Protein AF-A0A9Q0WPY7-F1 (afdb_monomer)

Sequence (140 aa):
MMSGCNLFRGRWVFDASYPLYDSSSCPFIDDGFNCQKYGRRDNMYLKYSWQPDSCKIPRFNGA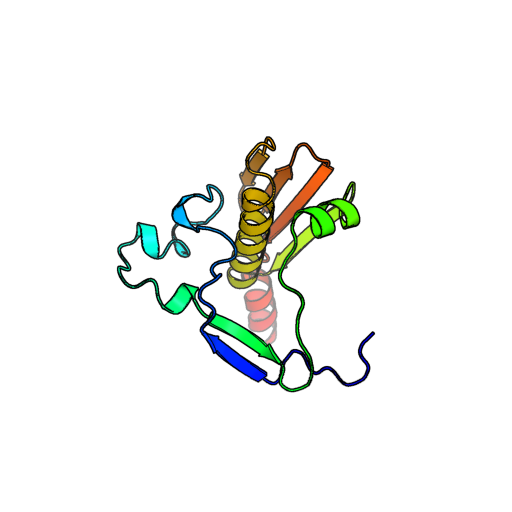DFLRRWRGKKIMFVGDSLSLNMWESLSCMIHAAVPGAKTTFYKRDSLSSLTFDIAVFVLFALKSYSYTLHSIMSRLF

Radius of gyratio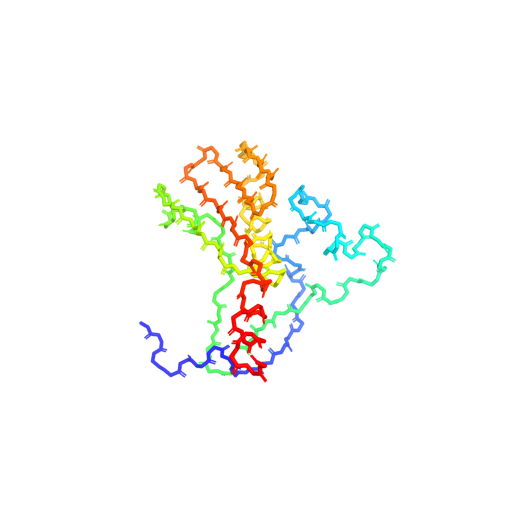n: 17.83 Å; Cα contacts (8 Å, |Δi|>4): 182; chains: 1; bounding box: 50×42×43 Å

Mean predicted aligned error: 7.22 Å

Structure (mmCIF, N/CA/C/O backbone):
data_AF-A0A9Q0WPY7-F1
#
_entry.id   AF-A0A9Q0WPY7-F1
#
loop_
_atom_site.group_PDB
_atom_site.id
_atom_site.type_symbol
_atom_site.label_atom_id
_atom_site.label_alt_id
_atom_site.label_comp_id
_atom_site.label_asym_id
_atom_site.label_entity_id
_atom_site.label_seq_id
_atom_site.pdbx_PDB_ins_code
_atom_site.Cartn_x
_atom_site.Cartn_y
_atom_site.Cartn_z
_atom_site.occupancy
_atom_site.B_iso_or_equiv
_atom_site.auth_seq_id
_atom_site.auth_comp_id
_atom_site.auth_asym_id
_atom_site.auth_atom_id
_atom_site.pdbx_PDB_model_num
ATOM 1 N N . MET A 1 1 ? 5.608 -24.880 -1.203 1.00 48.38 1 MET A N 1
ATOM 2 C CA . MET A 1 1 ? 6.483 -23.706 -1.429 1.00 48.38 1 MET A CA 1
ATOM 3 C C . MET A 1 1 ? 7.146 -23.886 -2.781 1.00 48.38 1 MET A C 1
ATOM 5 O O . MET A 1 1 ? 7.594 -24.992 -3.046 1.00 48.38 1 MET A O 1
ATOM 9 N N . MET A 1 2 ? 7.169 -22.864 -3.640 1.00 57.56 2 MET A N 1
ATOM 10 C CA . MET A 1 2 ? 7.946 -22.914 -4.887 1.00 57.56 2 MET A CA 1
ATOM 11 C C . MET A 1 2 ? 9.433 -22.860 -4.518 1.00 57.56 2 MET A C 1
ATOM 13 O O . MET A 1 2 ? 9.993 -21.779 -4.345 1.00 57.56 2 MET A O 1
ATOM 17 N N . SER A 1 3 ? 10.049 -24.024 -4.310 1.00 66.81 3 SER A N 1
ATOM 18 C CA . SER A 1 3 ? 11.497 -24.149 -4.137 1.00 66.81 3 SER A CA 1
ATOM 19 C C . SER A 1 3 ? 12.192 -23.490 -5.332 1.00 66.81 3 SER A C 1
ATOM 21 O O . SER A 1 3 ? 11.949 -23.888 -6.467 1.00 66.81 3 SER A O 1
ATOM 23 N N . GLY A 1 4 ? 13.005 -22.458 -5.084 1.00 82.94 4 GLY A N 1
ATOM 24 C CA . GLY A 1 4 ? 13.747 -21.731 -6.125 1.00 82.94 4 GLY A CA 1
ATOM 25 C C . GLY A 1 4 ? 13.157 -20.386 -6.575 1.00 82.94 4 GLY A C 1
ATOM 26 O O . GLY A 1 4 ? 13.764 -19.718 -7.405 1.00 82.94 4 GLY A O 1
ATOM 27 N N . CYS A 1 5 ? 12.022 -19.947 -6.023 1.00 90.44 5 CYS A N 1
ATOM 28 C CA . CYS A 1 5 ? 11.458 -18.621 -6.300 1.00 90.44 5 CYS A CA 1
ATOM 29 C C . CYS A 1 5 ? 12.133 -17.549 -5.425 1.00 90.44 5 CYS A C 1
ATOM 31 O O . CYS A 1 5 ? 11.809 -17.406 -4.244 1.00 90.44 5 CYS A O 1
ATOM 33 N N . ASN A 1 6 ? 13.075 -16.790 -5.990 1.00 92.31 6 ASN A N 1
ATOM 34 C CA . ASN A 1 6 ? 13.647 -15.623 -5.316 1.00 92.31 6 ASN A CA 1
ATOM 35 C C . ASN A 1 6 ? 12.760 -14.393 -5.558 1.00 92.31 6 ASN A C 1
ATOM 37 O O . ASN A 1 6 ? 12.835 -13.769 -6.613 1.00 92.31 6 ASN A O 1
ATOM 41 N N . LEU A 1 7 ? 11.950 -14.030 -4.560 1.00 93.44 7 LEU A N 1
ATOM 42 C CA . LEU A 1 7 ? 11.015 -12.900 -4.630 1.00 93.44 7 LEU A CA 1
ATOM 43 C C . LEU A 1 7 ? 11.695 -11.528 -4.715 1.00 93.44 7 LEU A C 1
ATOM 45 O O . LEU A 1 7 ? 11.050 -10.561 -5.109 1.00 93.44 7 LEU A O 1
ATOM 49 N N . PHE A 1 8 ? 12.976 -11.434 -4.362 1.00 94.50 8 PHE A N 1
ATOM 50 C CA . PHE A 1 8 ? 13.719 -10.174 -4.299 1.00 94.50 8 PHE A CA 1
ATOM 51 C C . PHE A 1 8 ? 14.520 -9.885 -5.575 1.00 94.50 8 PHE A C 1
ATOM 53 O O . PHE A 1 8 ? 15.096 -8.808 -5.700 1.00 94.50 8 PHE A O 1
ATOM 60 N N . ARG A 1 9 ? 14.555 -10.824 -6.533 1.00 96.00 9 ARG A N 1
ATOM 61 C CA . ARG A 1 9 ? 15.226 -10.657 -7.829 1.00 96.00 9 ARG A CA 1
ATOM 62 C C . ARG A 1 9 ? 14.210 -10.690 -8.964 1.00 96.00 9 ARG A C 1
ATOM 64 O O . ARG A 1 9 ? 13.500 -11.678 -9.145 1.00 96.00 9 ARG A O 1
ATOM 71 N N . GLY A 1 10 ? 14.161 -9.608 -9.725 1.00 96.25 10 GLY A N 1
ATOM 72 C CA . GLY A 1 10 ? 13.161 -9.406 -10.758 1.00 96.25 10 GLY A CA 1
ATOM 73 C C . GLY A 1 10 ? 13.231 -8.007 -11.340 1.00 96.25 10 GLY A C 1
ATOM 74 O O . GLY A 1 10 ? 14.262 -7.334 -11.272 1.00 96.25 10 GLY A O 1
ATOM 75 N N . ARG A 1 11 ? 12.106 -7.563 -11.892 1.00 97.50 11 ARG A N 1
ATOM 76 C CA . ARG A 1 11 ? 11.969 -6.248 -12.517 1.00 97.50 11 ARG A CA 1
ATOM 77 C C . ARG A 1 11 ? 10.575 -5.675 -12.310 1.00 97.50 11 ARG A C 1
ATOM 79 O O . ARG A 1 11 ? 9.600 -6.406 -12.142 1.00 97.50 11 ARG A O 1
ATOM 86 N N . TRP A 1 12 ? 10.487 -4.355 -12.382 1.00 97.25 12 TRP A N 1
ATOM 87 C CA . TRP A 1 12 ? 9.213 -3.660 -12.493 1.00 97.25 12 TRP A CA 1
ATOM 88 C C . TRP A 1 12 ? 8.680 -3.790 -13.917 1.00 97.25 12 TRP A C 1
ATOM 90 O O . TRP A 1 12 ? 9.399 -3.531 -14.882 1.00 97.25 12 TRP A O 1
ATOM 100 N N . VAL A 1 13 ? 7.421 -4.193 -14.048 1.00 96.81 13 VAL A N 1
ATOM 101 C CA . VAL A 1 13 ? 6.718 -4.307 -15.329 1.00 96.81 13 VAL A CA 1
ATOM 102 C C . VAL A 1 13 ? 5.462 -3.452 -15.306 1.00 96.81 13 VAL A C 1
ATOM 104 O O . VAL A 1 13 ? 4.816 -3.316 -14.266 1.00 96.81 13 VAL A O 1
ATOM 107 N N . PHE A 1 14 ? 5.122 -2.867 -16.452 1.00 97.50 14 PHE A N 1
ATOM 108 C CA . PHE A 1 14 ? 3.870 -2.138 -16.604 1.00 97.50 14 PHE A CA 1
ATOM 109 C C . PHE A 1 14 ? 2.685 -3.113 -16.585 1.00 97.50 14 PHE A C 1
ATOM 111 O O . PHE A 1 14 ? 2.682 -4.113 -17.303 1.00 97.50 14 PHE A O 1
ATOM 118 N N . ASP A 1 15 ? 1.674 -2.801 -15.784 1.00 96.25 15 ASP A N 1
ATOM 119 C CA . ASP A 1 15 ? 0.437 -3.555 -15.635 1.00 96.25 15 ASP A CA 1
ATOM 120 C C . ASP A 1 15 ? -0.753 -2.582 -15.622 1.00 96.25 15 ASP A C 1
ATOM 122 O O . ASP A 1 15 ? -0.983 -1.834 -14.668 1.00 96.25 15 ASP A O 1
ATOM 126 N N . ALA A 1 16 ? -1.546 -2.612 -16.695 1.00 96.00 16 ALA A N 1
ATOM 127 C CA . ALA A 1 16 ? -2.708 -1.741 -16.857 1.00 96.00 16 ALA A CA 1
ATOM 128 C C . ALA A 1 16 ? -3.789 -1.963 -15.782 1.00 96.00 16 ALA A C 1
ATOM 130 O O . ALA A 1 16 ? -4.575 -1.051 -15.514 1.00 96.00 16 ALA A O 1
ATOM 131 N N . SER A 1 17 ? -3.819 -3.146 -15.156 1.00 94.50 17 SER A N 1
ATOM 132 C CA . SER A 1 17 ? -4.793 -3.503 -14.120 1.00 94.50 17 SER A CA 1
ATOM 133 C C . SER A 1 17 ? -4.472 -2.917 -12.742 1.00 94.50 17 SER A C 1
ATOM 135 O O . SER A 1 17 ? -5.299 -3.006 -11.837 1.00 94.50 17 SER A O 1
ATOM 137 N N . TYR A 1 18 ? -3.276 -2.363 -12.532 1.00 95.25 18 TYR A N 1
ATOM 138 C CA . TYR A 1 18 ? -2.920 -1.651 -11.301 1.00 95.25 18 TYR A CA 1
ATOM 139 C C . TYR A 1 18 ? -3.516 -0.228 -11.277 1.00 95.25 18 TYR A C 1
ATOM 141 O O . TYR A 1 18 ? -3.849 0.309 -12.337 1.00 95.25 18 TYR A O 1
ATOM 149 N N . PRO A 1 19 ? -3.639 0.434 -10.110 1.00 95.62 19 PRO A N 1
ATOM 150 C CA . PRO A 1 19 ? -3.228 -0.016 -8.775 1.00 95.62 19 PRO A CA 1
ATOM 151 C C . PRO A 1 19 ? -4.181 -1.053 -8.155 1.00 95.62 19 PRO A C 1
ATOM 153 O O . PRO A 1 19 ? -5.263 -1.315 -8.671 1.00 95.62 19 PRO A O 1
ATOM 156 N N . LEU A 1 20 ? -3.768 -1.660 -7.036 1.00 95.31 20 LEU A N 1
ATOM 157 C CA . LEU A 1 20 ? -4.605 -2.599 -6.268 1.00 95.31 20 LEU A CA 1
ATOM 158 C C . LEU A 1 20 ? -5.733 -1.905 -5.488 1.00 95.31 20 LEU A C 1
ATOM 160 O O . LEU A 1 20 ? -6.706 -2.553 -5.117 1.00 95.31 20 LEU A O 1
ATOM 164 N N . TYR A 1 21 ? -5.589 -0.609 -5.234 1.00 94.75 21 TYR A N 1
ATOM 165 C CA . TYR A 1 21 ? -6.580 0.259 -4.613 1.00 94.75 21 TYR A CA 1
ATOM 166 C C . TYR A 1 21 ? -6.381 1.681 -5.135 1.00 94.75 21 TYR A C 1
ATOM 168 O O . TYR A 1 21 ? -5.270 2.056 -5.518 1.00 94.75 21 TYR A O 1
ATOM 176 N N . ASP A 1 22 ? -7.444 2.476 -5.131 1.00 92.50 22 ASP A N 1
ATOM 177 C CA . ASP A 1 22 ? -7.338 3.912 -5.358 1.00 92.50 22 ASP A CA 1
ATOM 178 C C . ASP A 1 22 ? -6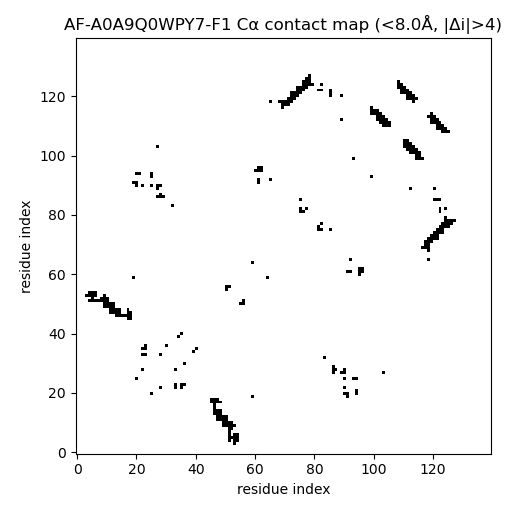.956 4.598 -4.038 1.00 92.50 22 ASP A C 1
ATOM 180 O O . ASP A 1 22 ? -7.653 4.482 -3.029 1.00 92.50 22 ASP A O 1
ATOM 184 N N . SER A 1 23 ? -5.814 5.290 -4.017 1.00 90.69 23 SER A N 1
ATOM 185 C CA . SER A 1 23 ? -5.355 6.006 -2.824 1.00 90.69 23 SER A CA 1
ATOM 186 C C . SER A 1 23 ? -6.287 7.156 -2.445 1.00 90.69 23 SER A C 1
ATOM 188 O O . SER A 1 23 ? -6.385 7.493 -1.270 1.00 90.69 23 SER A O 1
ATOM 190 N N . SER A 1 24 ? -6.984 7.754 -3.416 1.00 88.44 24 SER A N 1
ATOM 191 C CA . SER A 1 24 ? -7.893 8.876 -3.164 1.00 88.44 24 SER A CA 1
ATOM 192 C C . SER A 1 24 ? -9.169 8.457 -2.429 1.00 88.44 24 SER A C 1
ATOM 194 O O . SER A 1 24 ? -9.747 9.261 -1.703 1.00 88.44 24 SER A O 1
ATOM 196 N N . SER A 1 25 ? -9.576 7.190 -2.558 1.00 90.06 25 SER A N 1
ATOM 197 C CA . SER A 1 25 ? -10.758 6.642 -1.890 1.00 90.06 25 SER A CA 1
ATOM 198 C C . SER A 1 25 ? -10.454 6.005 -0.533 1.00 90.06 25 SER A C 1
ATOM 200 O O . SER A 1 25 ? -11.376 5.537 0.129 1.00 90.06 25 SER A O 1
ATOM 202 N N . CYS A 1 26 ? -9.185 5.921 -0.121 1.00 93.25 26 CYS A N 1
ATOM 203 C CA . CYS A 1 26 ? -8.816 5.299 1.146 1.00 93.25 26 CYS A CA 1
ATOM 204 C C . CYS A 1 26 ? -8.717 6.343 2.273 1.00 93.25 26 CYS A C 1
ATOM 206 O O . CYS A 1 26 ? -7.831 7.196 2.230 1.00 93.25 26 CYS A O 1
ATOM 208 N N . PRO A 1 27 ? -9.548 6.258 3.328 1.00 92.50 27 PRO A N 1
ATOM 209 C CA . PRO A 1 27 ? -9.591 7.275 4.381 1.00 92.50 27 PRO A CA 1
ATOM 210 C C . PRO A 1 27 ? -8.472 7.146 5.429 1.00 92.50 27 PRO A C 1
ATOM 212 O O . PRO A 1 27 ? -8.427 7.936 6.368 1.00 92.50 27 PRO A O 1
ATOM 215 N N . PHE A 1 28 ? -7.598 6.140 5.314 1.00 92.94 28 PHE A N 1
ATOM 216 C CA . PHE A 1 28 ? -6.582 5.818 6.327 1.00 92.94 28 PHE A CA 1
ATOM 217 C C . PHE A 1 28 ? -5.172 6.294 5.967 1.00 92.94 28 PHE A C 1
ATOM 219 O O . PHE A 1 28 ? -4.274 6.149 6.791 1.00 92.94 28 PHE A O 1
ATOM 226 N N . ILE A 1 29 ? -4.973 6.804 4.747 1.00 93.25 29 ILE A N 1
ATOM 227 C CA . ILE A 1 29 ? -3.657 7.240 4.269 1.00 93.25 29 ILE A CA 1
ATOM 228 C C . ILE A 1 29 ? -3.297 8.563 4.938 1.00 93.25 29 ILE A C 1
ATOM 230 O O . ILE A 1 29 ? -4.064 9.525 4.842 1.00 93.25 29 ILE A O 1
ATOM 234 N N . ASP A 1 30 ? -2.134 8.619 5.584 1.00 91.56 30 ASP A N 1
ATOM 235 C CA . ASP A 1 30 ? -1.612 9.861 6.143 1.00 91.56 30 ASP A CA 1
ATOM 236 C C . ASP A 1 30 ? -1.291 10.860 5.026 1.00 91.56 30 ASP A C 1
ATOM 238 O O . ASP A 1 30 ? -0.860 10.512 3.922 1.00 91.56 30 ASP A O 1
ATOM 242 N N . ASP A 1 31 ? -1.481 12.138 5.323 1.00 90.44 31 ASP A N 1
ATOM 243 C CA . ASP A 1 31 ? -1.253 13.219 4.378 1.00 90.44 31 ASP A CA 1
ATOM 244 C C . ASP A 1 31 ? 0.181 13.223 3.827 1.00 90.44 31 ASP A C 1
ATOM 246 O O . ASP A 1 31 ? 0.379 13.474 2.636 1.00 90.44 31 ASP A O 1
ATOM 250 N N . GLY A 1 32 ? 1.169 12.819 4.634 1.00 89.56 32 GLY A N 1
ATOM 251 C CA . GLY A 1 32 ? 2.557 12.667 4.187 1.00 89.56 32 GLY A CA 1
ATOM 252 C C . GLY A 1 32 ? 2.762 11.638 3.064 1.00 89.56 32 GLY A C 1
ATOM 253 O O . GLY A 1 32 ? 3.770 11.701 2.357 1.00 89.56 32 GLY A O 1
ATOM 254 N N . PHE A 1 33 ? 1.818 10.714 2.859 1.00 91.25 33 PHE A N 1
ATOM 255 C CA . PHE A 1 33 ? 1.885 9.664 1.837 1.00 91.25 33 PHE A CA 1
ATOM 256 C C . PHE A 1 33 ? 0.879 9.853 0.687 1.00 91.25 33 PHE A C 1
ATOM 258 O O . PHE A 1 33 ? 0.925 9.116 -0.303 1.00 91.25 33 PHE A O 1
ATOM 265 N N . ASN A 1 34 ? -0.008 10.852 0.751 1.00 91.25 34 ASN A N 1
ATOM 266 C CA . ASN A 1 34 ? -1.078 11.039 -0.233 1.00 91.25 34 ASN A CA 1
ATOM 267 C C . ASN A 1 34 ? -0.662 11.928 -1.422 1.00 91.25 34 ASN A C 1
ATOM 269 O O . ASN A 1 34 ? -1.099 13.070 -1.568 1.00 91.25 34 ASN A O 1
ATOM 273 N N . CYS A 1 35 ? 0.174 11.400 -2.320 1.00 92.38 35 CYS A N 1
ATOM 274 C CA . CYS A 1 35 ? 0.737 12.182 -3.430 1.00 92.38 35 CYS A CA 1
ATOM 275 C C . CYS A 1 35 ? -0.315 12.855 -4.333 1.00 92.38 35 CYS A C 1
ATOM 277 O O . CYS A 1 35 ? -0.099 13.976 -4.790 1.00 92.38 35 CYS A O 1
ATOM 279 N N . GLN A 1 36 ? -1.436 12.176 -4.607 1.00 90.44 36 GLN A N 1
ATOM 280 C CA . GLN A 1 36 ? -2.489 12.697 -5.489 1.00 90.44 36 GLN A CA 1
ATOM 281 C C . GLN A 1 36 ? -3.223 13.875 -4.835 1.00 90.44 36 GLN A C 1
ATOM 283 O O . GLN A 1 36 ? -3.406 14.910 -5.475 1.00 90.44 36 GLN A O 1
ATOM 288 N N . LYS A 1 37 ? -3.559 13.768 -3.539 1.00 88.69 37 LYS A N 1
ATOM 289 C CA . LYS A 1 37 ? -4.139 14.876 -2.758 1.00 88.69 37 LYS A CA 1
ATOM 290 C C . LYS A 1 37 ? -3.238 16.114 -2.775 1.00 88.69 37 LYS A C 1
ATOM 292 O O . LYS A 1 37 ? -3.741 17.229 -2.861 1.00 88.69 37 LYS A O 1
ATOM 297 N N . TYR A 1 38 ? -1.919 15.913 -2.753 1.00 91.00 38 TYR A N 1
ATOM 298 C CA . TYR A 1 38 ? -0.916 16.984 -2.761 1.00 91.00 38 TYR A CA 1
ATOM 299 C C . TYR A 1 38 ? -0.400 17.368 -4.157 1.00 91.00 38 TYR A C 1
ATOM 301 O O . TYR A 1 38 ? 0.677 17.944 -4.295 1.00 91.00 38 TYR A O 1
ATOM 309 N N . GLY A 1 39 ? -1.190 17.115 -5.205 1.00 90.69 39 GLY A N 1
ATOM 310 C CA . GLY A 1 39 ? -1.016 17.770 -6.504 1.00 90.69 39 GLY A CA 1
ATOM 311 C C . GLY A 1 39 ? -0.103 17.054 -7.496 1.00 90.69 39 GLY A C 1
ATOM 312 O O . GLY A 1 39 ? 0.166 17.606 -8.569 1.00 90.69 39 GLY A O 1
ATOM 313 N N . ARG A 1 40 ? 0.347 15.827 -7.204 1.00 94.56 40 ARG A N 1
ATOM 314 C CA . ARG A 1 40 ? 1.014 14.998 -8.214 1.00 94.56 40 ARG A CA 1
ATOM 315 C C . ARG A 1 40 ? 0.016 14.631 -9.314 1.00 94.56 40 ARG A C 1
ATOM 317 O O . ARG A 1 40 ? -0.973 13.964 -9.045 1.00 94.56 40 ARG A O 1
ATOM 324 N N . ARG A 1 41 ? 0.287 15.060 -10.550 1.00 93.31 41 ARG A N 1
ATOM 325 C CA . ARG A 1 41 ? -0.635 14.895 -11.692 1.00 93.31 41 ARG A CA 1
ATOM 326 C C . ARG A 1 41 ? -0.421 13.608 -12.482 1.00 93.31 41 ARG A C 1
ATOM 328 O O . ARG A 1 41 ? -1.359 13.103 -13.088 1.00 93.31 41 ARG A O 1
ATOM 335 N N . ASP A 1 42 ? 0.808 13.102 -12.531 1.00 94.88 42 ASP A N 1
ATOM 336 C CA . ASP A 1 42 ? 1.103 11.852 -13.223 1.00 94.88 42 ASP A CA 1
ATOM 337 C C . ASP A 1 42 ? 0.604 10.655 -12.403 1.00 94.88 42 ASP A C 1
ATOM 339 O O . ASP A 1 42 ? 0.702 10.645 -11.179 1.00 94.88 42 ASP A O 1
ATOM 343 N N . ASN A 1 43 ? 0.083 9.630 -13.078 1.00 93.94 43 ASN A N 1
ATOM 344 C CA . ASN A 1 43 ? -0.431 8.405 -12.451 1.00 93.94 43 ASN A CA 1
ATOM 345 C C . ASN A 1 43 ? 0.303 7.135 -12.918 1.00 93.94 43 ASN A C 1
ATOM 347 O O . ASN A 1 43 ? 0.032 6.044 -12.419 1.00 93.94 43 ASN A O 1
ATOM 351 N N . MET A 1 44 ? 1.255 7.260 -13.848 1.00 95.12 44 MET A N 1
ATOM 352 C CA . MET A 1 44 ? 1.952 6.115 -14.446 1.00 95.12 44 MET A CA 1
ATOM 353 C C . MET A 1 44 ? 2.774 5.327 -13.423 1.00 95.12 44 MET A C 1
ATOM 355 O O . MET A 1 44 ? 2.929 4.118 -13.568 1.00 95.12 44 MET A O 1
ATOM 359 N N . TYR A 1 45 ? 3.240 5.975 -12.351 1.00 93.94 45 TYR A N 1
ATOM 360 C CA . TYR A 1 45 ? 3.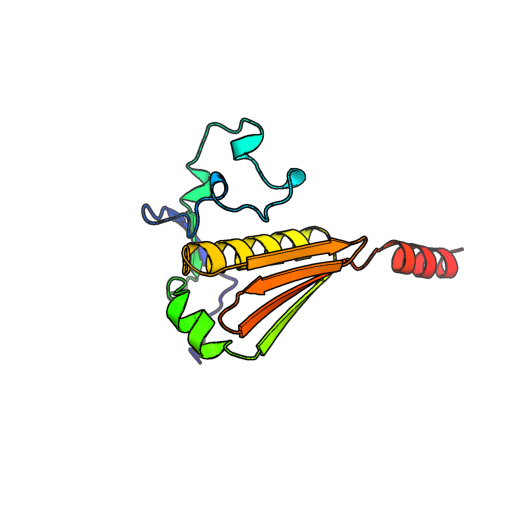946 5.300 -11.257 1.00 93.94 45 TYR A CA 1
ATOM 361 C C . TYR A 1 45 ? 3.077 4.255 -10.537 1.00 93.94 45 TYR A C 1
ATOM 363 O O . TYR A 1 45 ? 3.605 3.283 -10.007 1.00 93.94 45 TYR A O 1
ATOM 371 N N . LEU A 1 46 ? 1.749 4.417 -10.556 1.00 95.38 46 LEU A N 1
ATOM 372 C CA . LEU A 1 46 ? 0.806 3.473 -9.954 1.00 95.38 46 LEU A CA 1
ATOM 373 C C . LEU A 1 46 ? 0.607 2.217 -10.803 1.00 95.38 46 LEU A C 1
ATOM 375 O O . LEU A 1 46 ? 0.006 1.268 -10.317 1.00 95.38 46 LEU A O 1
ATOM 379 N N . LYS A 1 47 ? 1.068 2.211 -12.059 1.00 97.25 47 LYS A N 1
ATOM 380 C CA . LYS A 1 47 ? 0.829 1.141 -13.039 1.00 97.25 47 LYS A CA 1
ATOM 381 C C . LYS A 1 47 ? 1.942 0.097 -13.087 1.00 97.25 47 LYS A C 1
ATOM 383 O O . LYS A 1 47 ? 1.993 -0.686 -14.027 1.00 97.25 47 LYS A O 1
ATOM 388 N N . TYR A 1 48 ? 2.844 0.083 -12.111 1.00 96.25 48 TYR A N 1
ATOM 389 C CA . TYR A 1 48 ? 3.947 -0.871 -12.073 1.00 96.25 48 TYR A CA 1
ATOM 390 C C . TYR A 1 48 ? 3.696 -1.990 -11.066 1.00 96.25 48 TYR A C 1
ATOM 392 O O . TYR A 1 48 ? 3.313 -1.754 -9.921 1.00 96.25 48 TYR A O 1
ATOM 400 N N . SER A 1 49 ? 3.965 -3.219 -11.500 1.00 96.00 49 SER A N 1
ATOM 401 C CA . SER A 1 49 ? 3.960 -4.420 -10.669 1.00 96.00 49 SER A CA 1
ATOM 402 C C . SER A 1 49 ? 5.359 -5.028 -10.620 1.00 96.00 49 SER A C 1
ATOM 404 O O . SER A 1 49 ? 6.098 -4.998 -11.608 1.00 96.00 49 SER A O 1
ATOM 406 N N . TRP A 1 50 ? 5.744 -5.568 -9.466 1.00 96.56 50 TRP A N 1
ATOM 407 C CA . TRP A 1 50 ? 7.010 -6.278 -9.314 1.00 96.56 50 TRP A CA 1
ATOM 408 C C . TRP A 1 50 ? 6.870 -7.719 -9.812 1.00 96.56 50 TRP A C 1
ATOM 410 O O . TRP A 1 50 ? 6.035 -8.475 -9.310 1.00 96.56 50 TRP A O 1
ATOM 420 N N . GLN A 1 51 ? 7.708 -8.116 -10.770 1.00 96.38 51 GLN A N 1
ATOM 421 C CA . GLN A 1 51 ? 7.734 -9.466 -11.326 1.00 96.38 51 GLN A CA 1
ATOM 422 C C . GLN A 1 51 ? 9.078 -10.144 -11.018 1.00 96.38 51 GLN A C 1
ATOM 424 O O . GLN A 1 51 ? 10.089 -9.768 -11.618 1.00 96.38 51 GLN A O 1
ATOM 429 N N . PRO A 1 52 ? 9.108 -11.153 -10.125 1.00 96.38 52 PRO A N 1
ATOM 430 C CA . PRO A 1 52 ? 10.292 -11.981 -9.929 1.00 96.38 52 PRO A CA 1
ATOM 431 C C . PRO A 1 52 ? 10.680 -12.738 -11.201 1.00 96.38 52 PRO A C 1
ATOM 433 O O . PRO A 1 52 ? 9.817 -13.192 -11.952 1.00 96.38 52 PRO A O 1
ATOM 436 N N . ASP A 1 53 ? 11.978 -12.948 -11.415 1.00 95.12 53 ASP A N 1
ATOM 437 C CA . ASP A 1 53 ? 12.472 -13.630 -12.624 1.00 95.12 53 ASP A CA 1
ATOM 438 C C . ASP A 1 53 ? 12.132 -15.129 -12.641 1.00 95.12 53 ASP A C 1
ATOM 440 O O . ASP A 1 53 ? 11.966 -15.738 -13.694 1.00 95.12 53 ASP A O 1
ATOM 444 N N . SER A 1 54 ? 12.044 -15.732 -11.455 1.00 94.44 54 SER A N 1
ATOM 445 C CA . SER A 1 54 ? 11.952 -17.186 -11.264 1.00 94.44 54 SER A CA 1
ATOM 446 C C . SER A 1 54 ? 10.529 -17.690 -11.013 1.00 94.44 54 SER A C 1
ATOM 448 O O . SER A 1 54 ? 10.312 -18.895 -10.888 1.00 94.44 54 SER A O 1
ATOM 450 N N . CYS A 1 55 ? 9.545 -16.793 -10.901 1.00 92.81 55 CYS A N 1
ATOM 451 C CA . CYS A 1 55 ? 8.187 -17.153 -10.504 1.00 92.81 55 CYS A CA 1
ATOM 452 C C . CYS A 1 55 ? 7.185 -16.022 -10.746 1.00 92.81 55 CYS A C 1
ATOM 454 O O . CYS A 1 55 ? 7.530 -14.846 -10.804 1.00 92.81 55 CYS A O 1
ATOM 456 N N . LYS A 1 56 ? 5.901 -16.386 -10.829 1.00 90.44 56 LYS A N 1
ATOM 457 C CA . LYS A 1 56 ? 4.795 -15.425 -10.866 1.00 90.44 56 LYS A CA 1
ATOM 458 C C . LYS A 1 56 ? 4.207 -15.273 -9.468 1.00 90.44 56 LYS A C 1
ATOM 460 O O . LYS A 1 56 ? 3.818 -16.268 -8.857 1.00 90.44 56 LYS A O 1
ATOM 465 N N . ILE A 1 57 ? 4.117 -14.038 -8.982 1.00 91.00 57 ILE A N 1
ATOM 466 C CA . ILE A 1 57 ? 3.397 -13.725 -7.744 1.00 91.00 57 ILE A CA 1
ATOM 467 C C . ILE A 1 57 ? 1.903 -13.645 -8.087 1.00 91.00 57 ILE A C 1
ATOM 469 O O . ILE A 1 57 ? 1.541 -12.930 -9.025 1.00 91.00 57 ILE A O 1
ATOM 473 N N . PRO A 1 58 ? 1.020 -14.374 -7.382 1.00 92.31 58 PRO A N 1
ATOM 474 C CA . PRO A 1 58 ? -0.413 -14.234 -7.592 1.00 92.31 58 PRO A CA 1
ATOM 475 C C . PRO A 1 58 ? -0.860 -12.821 -7.212 1.00 92.31 58 PRO A C 1
ATOM 477 O O . PRO A 1 58 ? -0.410 -12.261 -6.211 1.00 92.31 58 PRO A O 1
ATOM 480 N N . ARG A 1 59 ? -1.778 -12.253 -7.997 1.00 93.50 59 ARG A N 1
ATOM 481 C CA . ARG A 1 59 ? -2.380 -10.957 -7.679 1.00 93.50 59 ARG A CA 1
ATOM 482 C C . ARG A 1 59 ? -3.071 -11.021 -6.314 1.00 93.50 59 ARG A C 1
ATOM 484 O O . ARG A 1 59 ? -3.664 -12.042 -5.963 1.00 93.50 59 ARG A O 1
ATOM 491 N N . PHE A 1 60 ? -3.013 -9.922 -5.564 1.00 94.75 60 PHE A N 1
ATOM 492 C CA . PHE A 1 60 ? -3.698 -9.823 -4.282 1.00 94.75 60 PHE A CA 1
ATOM 493 C C . PHE A 1 60 ? -5.202 -10.085 -4.446 1.00 94.75 60 PHE A C 1
ATOM 495 O O . PHE A 1 60 ? -5.871 -9.449 -5.259 1.00 94.75 60 PHE A O 1
ATOM 502 N N . ASN A 1 61 ? -5.720 -11.024 -3.657 1.00 93.31 61 ASN A N 1
ATOM 503 C CA . ASN A 1 61 ? -7.139 -11.332 -3.564 1.00 93.31 61 ASN A CA 1
ATOM 504 C C . ASN A 1 61 ? -7.590 -11.048 -2.130 1.00 93.31 61 ASN A C 1
ATOM 506 O O . ASN A 1 61 ? -7.295 -11.822 -1.216 1.00 93.31 61 ASN A O 1
ATOM 510 N N . GLY A 1 62 ? -8.297 -9.935 -1.934 1.00 91.06 62 GLY A N 1
ATOM 511 C CA . GLY A 1 62 ? -8.719 -9.516 -0.602 1.00 91.06 62 GLY A CA 1
ATOM 512 C C . GLY A 1 62 ? -9.717 -10.472 0.053 1.00 91.06 62 GLY A C 1
ATOM 513 O O . GLY A 1 62 ? -9.625 -10.691 1.255 1.00 91.06 62 GLY A O 1
ATOM 514 N N . ALA A 1 63 ? -10.594 -11.131 -0.712 1.00 88.56 63 ALA A N 1
ATOM 515 C CA . ALA A 1 63 ? -11.514 -12.130 -0.165 1.00 88.56 63 ALA A CA 1
ATOM 516 C C . ALA A 1 63 ? -10.767 -13.365 0.371 1.00 88.56 63 ALA A C 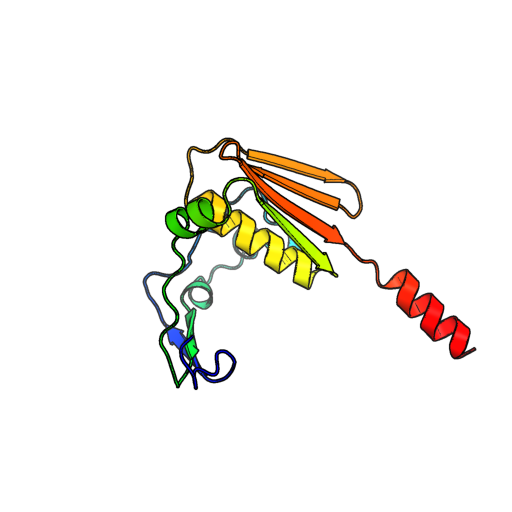1
ATOM 518 O O . ALA A 1 63 ? -11.046 -13.830 1.479 1.00 88.56 63 ALA A O 1
ATOM 519 N N . ASP A 1 64 ? -9.775 -13.871 -0.372 1.00 92.56 64 ASP A N 1
ATOM 520 C CA . ASP A 1 64 ? -8.930 -14.977 0.098 1.00 92.56 64 ASP A CA 1
ATOM 521 C C . ASP A 1 64 ? -8.080 -14.564 1.305 1.00 92.56 64 ASP A C 1
ATOM 523 O O . ASP A 1 64 ? -7.976 -15.314 2.278 1.00 92.56 64 ASP A O 1
ATOM 527 N N . PHE A 1 65 ? -7.520 -13.351 1.278 1.00 92.88 65 PHE A N 1
ATOM 528 C CA . PHE A 1 65 ? -6.776 -12.793 2.402 1.00 92.88 65 PHE A CA 1
ATOM 529 C C . PHE A 1 65 ? -7.643 -12.745 3.666 1.00 92.88 65 PHE A C 1
ATOM 531 O O . PHE A 1 65 ? -7.278 -13.324 4.689 1.00 92.88 65 PHE A O 1
ATOM 538 N N . LEU A 1 66 ? -8.825 -12.133 3.587 1.00 89.81 66 LEU A N 1
ATOM 539 C CA . LEU A 1 66 ? -9.760 -12.006 4.704 1.00 89.81 66 LEU A CA 1
ATOM 540 C C . LEU A 1 66 ? -10.209 -13.369 5.233 1.00 89.81 66 LEU A C 1
ATOM 542 O O . LEU A 1 66 ? -10.248 -13.575 6.444 1.00 89.81 66 LEU A O 1
ATOM 546 N N . ARG A 1 67 ? -10.471 -14.335 4.347 1.00 90.06 67 ARG A N 1
ATOM 547 C CA . ARG A 1 67 ? -10.805 -15.711 4.737 1.00 90.06 67 ARG A CA 1
ATOM 548 C C . ARG A 1 67 ? -9.691 -16.359 5.562 1.00 90.06 67 ARG A C 1
ATOM 550 O O . ARG A 1 67 ? -9.982 -17.004 6.566 1.00 90.06 67 ARG A O 1
ATOM 557 N N . ARG A 1 68 ? -8.425 -16.188 5.166 1.00 91.44 68 ARG A N 1
ATOM 558 C CA . ARG A 1 68 ? -7.259 -16.743 5.884 1.00 91.44 68 ARG A CA 1
ATOM 559 C C 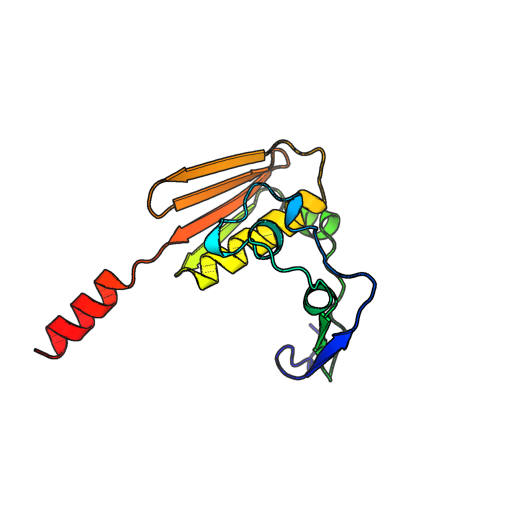. ARG A 1 68 ? -6.964 -16.017 7.198 1.00 91.44 68 ARG A C 1
ATOM 561 O O . ARG A 1 68 ? -6.487 -16.642 8.147 1.00 91.44 68 ARG A O 1
ATOM 568 N N . TRP A 1 69 ? -7.235 -14.715 7.246 1.00 90.50 69 TRP A N 1
ATOM 569 C CA . TRP A 1 69 ? -6.940 -13.842 8.387 1.00 90.50 69 TRP A CA 1
ATOM 570 C C . TRP A 1 69 ? -8.127 -13.606 9.327 1.00 90.50 69 TRP A C 1
ATOM 572 O O . TRP A 1 69 ? -7.994 -12.876 10.308 1.00 90.50 69 TRP A O 1
ATOM 582 N N . ARG A 1 70 ? -9.270 -14.255 9.086 1.00 88.31 70 ARG A N 1
ATOM 583 C CA . ARG A 1 70 ? -10.461 -14.145 9.931 1.00 88.31 70 ARG A CA 1
ATOM 584 C C . ARG A 1 70 ? -10.154 -14.515 11.384 1.00 88.31 70 ARG A C 1
ATOM 586 O O . ARG A 1 70 ? -9.596 -15.578 11.658 1.00 88.31 70 ARG A O 1
ATOM 593 N N . GLY A 1 71 ? -10.531 -13.637 12.311 1.00 86.62 71 GLY A N 1
ATOM 594 C CA . GLY A 1 71 ? -10.307 -13.808 13.749 1.00 86.62 71 GLY A CA 1
ATOM 595 C C . GLY A 1 71 ? -8.853 -13.612 14.189 1.00 86.62 71 GLY A C 1
ATOM 596 O O . GLY A 1 71 ? -8.530 -13.874 15.346 1.00 86.62 71 GLY A O 1
ATOM 597 N N . LYS A 1 72 ? -7.964 -13.167 13.292 1.00 89.06 72 LYS A N 1
ATOM 598 C CA . LYS A 1 72 ? -6.551 -12.902 13.588 1.00 89.06 72 LYS A CA 1
ATOM 599 C C . LYS A 1 72 ? -6.283 -11.399 13.638 1.00 89.06 72 LYS A C 1
ATOM 601 O O . LYS A 1 72 ? -7.045 -10.584 13.117 1.00 89.06 72 LYS A O 1
ATOM 606 N N . LYS A 1 73 ? -5.165 -11.043 14.269 1.00 90.50 73 LYS A N 1
ATOM 607 C CA . LYS A 1 73 ? -4.656 -9.671 14.338 1.00 90.50 73 LYS A CA 1
ATOM 608 C C . LYS A 1 73 ? -3.316 -9.602 13.613 1.00 90.50 73 LYS A C 1
ATOM 610 O O . LYS A 1 73 ? -2.476 -10.479 13.806 1.00 90.50 73 LYS A O 1
ATOM 615 N N . ILE A 1 74 ? -3.128 -8.573 12.797 1.00 92.44 74 ILE A N 1
ATOM 616 C CA . ILE A 1 74 ? -1.858 -8.251 12.139 1.00 92.44 74 ILE A CA 1
ATOM 617 C C . ILE A 1 74 ? -1.302 -7.016 12.833 1.00 92.44 74 ILE A C 1
ATOM 619 O O . ILE A 1 74 ? -2.034 -6.044 12.996 1.00 92.44 74 ILE A O 1
ATOM 623 N N . MET A 1 75 ? -0.035 -7.043 13.242 1.00 92.81 75 MET A N 1
ATOM 624 C CA . MET A 1 75 ? 0.612 -5.900 13.882 1.00 92.81 75 MET A CA 1
ATOM 625 C C . MET A 1 75 ? 1.908 -5.544 13.162 1.00 92.81 75 MET A C 1
ATOM 627 O O . MET A 1 75 ? 2.792 -6.386 13.021 1.00 92.81 75 MET A O 1
ATOM 631 N N . PHE A 1 76 ? 2.014 -4.290 12.739 1.00 94.00 76 PHE A N 1
ATOM 632 C CA . PHE A 1 76 ? 3.239 -3.692 12.227 1.00 94.00 76 PHE A CA 1
ATOM 633 C C . PHE A 1 76 ? 3.916 -2.934 13.368 1.00 94.00 76 PHE A C 1
ATOM 635 O O . PHE A 1 76 ? 3.264 -2.174 14.084 1.00 94.00 76 PHE A O 1
ATOM 642 N N . VAL A 1 77 ? 5.217 -3.145 13.555 1.00 92.75 77 VAL A N 1
ATOM 643 C CA . VAL A 1 77 ? 6.004 -2.459 14.587 1.00 92.75 77 VAL A CA 1
ATOM 644 C C . VAL A 1 77 ? 7.253 -1.898 13.935 1.00 92.75 77 VAL A C 1
ATOM 646 O O . VAL A 1 77 ? 8.085 -2.662 13.450 1.00 92.75 77 VAL A O 1
ATOM 649 N N . GLY A 1 78 ? 7.393 -0.577 13.926 1.00 92.81 78 GLY A N 1
ATOM 650 C CA . GLY A 1 78 ? 8.518 0.066 13.258 1.00 92.81 78 GLY A CA 1
ATOM 651 C C . GLY A 1 78 ? 8.337 1.566 13.120 1.00 92.81 78 GLY A C 1
ATOM 652 O O . GLY A 1 78 ? 7.694 2.195 13.950 1.00 92.81 78 GLY A O 1
ATOM 653 N N . ASP A 1 79 ? 8.934 2.140 12.091 1.00 90.62 79 ASP A N 1
ATOM 654 C CA . ASP A 1 79 ? 8.982 3.578 11.845 1.00 90.62 79 ASP A CA 1
ATOM 655 C C . ASP A 1 79 ? 7.957 4.025 10.787 1.00 90.62 79 ASP A C 1
ATOM 657 O O . ASP A 1 79 ? 6.952 3.351 10.541 1.00 90.62 79 ASP A O 1
ATOM 661 N N . SER A 1 80 ? 8.212 5.169 10.150 1.00 91.25 80 SER A N 1
ATOM 662 C CA . SER A 1 80 ? 7.378 5.706 9.074 1.00 91.25 80 SER A CA 1
ATOM 663 C C . SER A 1 80 ? 7.289 4.788 7.849 1.00 91.25 80 SER A C 1
ATOM 665 O O . SER A 1 80 ? 6.262 4.802 7.172 1.00 91.25 80 SER A O 1
ATOM 667 N N . LEU A 1 81 ? 8.294 3.947 7.571 1.00 92.38 81 LEU A N 1
ATOM 668 C CA . LEU A 1 81 ? 8.212 2.966 6.483 1.00 92.38 81 LEU A CA 1
ATOM 669 C C . LEU A 1 81 ? 7.243 1.842 6.845 1.00 92.38 81 LEU A C 1
ATOM 671 O O . LEU A 1 81 ? 6.425 1.429 6.023 1.00 92.38 81 LEU A O 1
ATOM 675 N N . SER A 1 82 ? 7.289 1.383 8.096 1.00 94.94 82 SER A N 1
ATOM 676 C CA . SER A 1 82 ? 6.348 0.374 8.595 1.00 94.94 82 SER A CA 1
ATOM 677 C C . SER A 1 82 ? 4.916 0.910 8.671 1.00 94.94 82 SER A C 1
ATOM 679 O O . SER A 1 82 ? 3.979 0.163 8.388 1.00 94.94 82 SER A O 1
ATOM 681 N N . LEU A 1 83 ? 4.745 2.198 8.993 1.00 93.75 83 LEU A N 1
ATOM 682 C CA . LEU A 1 83 ? 3.453 2.882 8.916 1.00 93.75 83 LEU A CA 1
ATOM 683 C C . LEU A 1 83 ? 2.919 2.882 7.480 1.00 93.75 83 LEU A C 1
ATOM 685 O O . LEU A 1 83 ? 1.791 2.457 7.255 1.00 93.75 83 LEU A O 1
ATOM 689 N N . ASN A 1 84 ? 3.743 3.266 6.502 1.00 94.88 84 ASN A N 1
ATOM 690 C CA . ASN A 1 84 ? 3.350 3.271 5.091 1.00 94.88 84 ASN A CA 1
ATOM 691 C C . ASN A 1 84 ? 2.922 1.864 4.613 1.00 94.88 84 ASN A C 1
ATOM 693 O O . ASN A 1 84 ? 1.885 1.696 3.969 1.00 94.88 84 ASN A O 1
ATOM 697 N N . MET A 1 85 ? 3.649 0.814 5.016 1.00 95.81 85 MET A N 1
ATOM 698 C CA . MET A 1 85 ? 3.245 -0.571 4.729 1.00 95.81 85 MET A CA 1
ATOM 699 C C . MET A 1 85 ? 1.904 -0.951 5.378 1.00 95.81 85 MET A C 1
ATOM 701 O O . MET A 1 85 ? 1.086 -1.628 4.746 1.00 95.81 85 MET A O 1
ATOM 705 N N . TRP A 1 86 ? 1.669 -0.525 6.624 1.00 96.38 86 TRP A N 1
ATOM 706 C CA . TRP A 1 86 ? 0.409 -0.753 7.336 1.00 96.38 86 TRP A CA 1
ATOM 707 C C . TRP A 1 86 ? -0.771 -0.047 6.651 1.00 96.38 86 TRP A C 1
ATOM 709 O O . TRP A 1 86 ? -1.828 -0.661 6.478 1.00 96.38 86 TRP A O 1
ATOM 719 N N . GLU A 1 87 ? -0.591 1.198 6.204 1.00 96.31 87 GLU A N 1
ATOM 720 C CA . GLU A 1 87 ? -1.612 1.954 5.465 1.00 96.31 87 GLU A CA 1
ATOM 721 C C . GLU A 1 87 ? -1.918 1.297 4.119 1.00 96.31 87 GLU A C 1
ATOM 723 O O . GLU A 1 87 ? -3.085 1.084 3.787 1.00 96.31 87 GLU A O 1
ATOM 728 N N . SER A 1 88 ? -0.885 0.881 3.379 1.00 96.19 88 SER A N 1
ATOM 729 C CA . SER A 1 88 ? -1.065 0.203 2.094 1.00 96.19 88 SER A CA 1
ATOM 730 C C . SER A 1 88 ? -1.885 -1.083 2.230 1.00 96.19 88 SER A C 1
ATOM 732 O O . SER A 1 88 ? -2.847 -1.292 1.484 1.00 96.19 88 SER A O 1
ATOM 734 N N . LEU A 1 89 ? -1.574 -1.927 3.224 1.00 96.00 89 LEU A N 1
ATOM 735 C CA . LEU A 1 89 ? -2.358 -3.136 3.485 1.00 96.00 89 LEU A CA 1
ATOM 736 C C . LEU A 1 89 ? -3.795 -2.801 3.900 1.00 96.00 89 LEU A C 1
ATOM 738 O O . LEU A 1 89 ? -4.737 -3.428 3.416 1.00 96.00 89 LEU A O 1
ATOM 742 N N . SER A 1 90 ? -3.964 -1.808 4.768 1.00 95.31 90 SER A N 1
ATOM 743 C CA . SER A 1 90 ? -5.275 -1.350 5.232 1.00 95.31 90 SER A CA 1
ATOM 744 C C . SER A 1 90 ? -6.165 -0.901 4.070 1.00 95.31 90 SER A C 1
ATOM 746 O O . SER A 1 90 ? -7.324 -1.312 3.990 1.00 95.31 90 SER A O 1
ATOM 748 N N . CYS A 1 91 ? -5.614 -0.145 3.119 1.00 95.75 91 CYS A N 1
ATOM 749 C CA . CYS A 1 91 ? -6.328 0.299 1.923 1.00 95.75 91 CY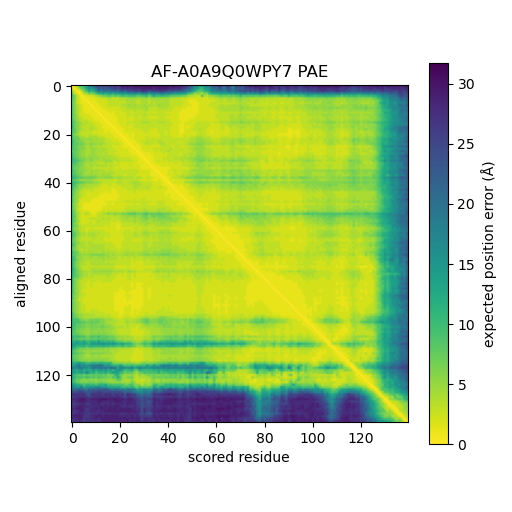S A CA 1
ATOM 750 C C . CYS A 1 91 ? -6.631 -0.840 0.944 1.00 95.75 91 CYS A C 1
ATOM 752 O O . CYS A 1 91 ? -7.730 -0.882 0.391 1.00 95.75 91 CYS A O 1
ATOM 754 N N . MET A 1 92 ? -5.714 -1.797 0.761 1.00 96.06 92 MET A N 1
ATOM 755 C CA . MET A 1 92 ? -5.983 -2.999 -0.043 1.00 96.06 92 MET A CA 1
ATOM 756 C C . MET A 1 92 ? -7.143 -3.822 0.523 1.00 96.06 92 MET A C 1
ATOM 758 O O . MET A 1 92 ? -7.976 -4.321 -0.234 1.00 96.06 92 MET A O 1
ATOM 762 N N . ILE A 1 93 ? -7.215 -3.962 1.850 1.00 94.19 93 ILE A N 1
ATOM 763 C CA . ILE A 1 93 ? -8.323 -4.663 2.507 1.00 94.19 93 ILE A CA 1
ATOM 764 C C . ILE A 1 93 ? -9.617 -3.863 2.342 1.00 94.19 93 ILE A C 1
ATOM 766 O O . ILE A 1 93 ? -10.622 -4.429 1.925 1.00 94.19 93 ILE A O 1
ATOM 770 N N . HIS A 1 94 ? -9.591 -2.556 2.600 1.00 94.00 94 HIS A N 1
ATOM 771 C CA . HIS A 1 94 ? -10.761 -1.689 2.460 1.00 94.00 94 HIS A CA 1
ATOM 772 C C . HIS A 1 94 ? -11.346 -1.703 1.043 1.00 94.00 94 HIS A C 1
ATOM 774 O O . HIS A 1 94 ? -12.550 -1.888 0.882 1.00 94.00 94 HIS A O 1
ATOM 780 N N . ALA A 1 95 ? -10.498 -1.615 0.015 1.00 94.50 95 ALA A N 1
ATOM 781 C CA . ALA A 1 95 ? -10.921 -1.702 -1.382 1.00 94.50 95 ALA A CA 1
ATOM 782 C C . ALA A 1 95 ? -11.538 -3.066 -1.739 1.00 94.50 95 ALA A C 1
ATOM 784 O O . ALA A 1 95 ? -12.404 -3.146 -2.607 1.00 94.50 95 ALA A O 1
ATOM 785 N N . ALA A 1 96 ? -11.123 -4.143 -1.066 1.00 92.94 96 ALA A N 1
ATOM 786 C CA . ALA A 1 96 ? -11.683 -5.474 -1.278 1.00 92.94 96 ALA A CA 1
ATOM 787 C C . ALA A 1 96 ? -13.034 -5.698 -0.577 1.00 92.94 96 ALA A C 1
ATOM 789 O O . ALA A 1 96 ? -13.767 -6.611 -0.961 1.00 92.94 96 ALA A O 1
ATOM 790 N N . VAL A 1 97 ? -13.363 -4.896 0.441 1.00 90.31 97 VAL A N 1
ATOM 791 C CA . VAL A 1 97 ? -14.635 -4.956 1.180 1.00 90.31 97 VAL A CA 1
ATOM 792 C C . VAL A 1 97 ? -15.241 -3.560 1.379 1.00 90.31 97 VAL A C 1
ATOM 794 O O . VAL A 1 97 ? -15.386 -3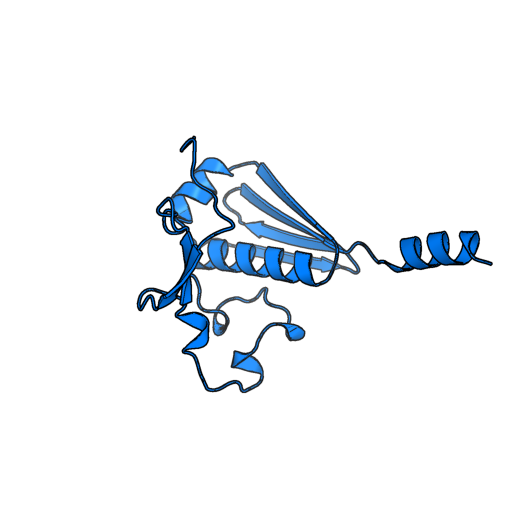.105 2.513 1.00 90.31 97 VAL A O 1
ATOM 797 N N . PRO A 1 98 ? -15.662 -2.876 0.299 1.00 87.50 98 PRO A N 1
ATOM 798 C CA . PRO A 1 98 ? -16.125 -1.486 0.369 1.00 87.50 98 PRO A CA 1
ATOM 799 C C . PRO A 1 98 ? -17.378 -1.284 1.241 1.00 87.50 98 PRO A C 1
ATOM 801 O O . PRO A 1 98 ? -17.647 -0.171 1.678 1.00 87.50 98 PRO A O 1
ATOM 804 N N . GLY A 1 99 ? -18.148 -2.346 1.508 1.00 87.50 99 GLY A N 1
ATOM 805 C CA . GLY A 1 99 ? -19.327 -2.306 2.381 1.00 87.50 99 GLY A CA 1
ATOM 806 C C . GLY A 1 99 ? -19.061 -2.622 3.859 1.00 87.50 99 GLY A C 1
ATOM 807 O O . GLY A 1 99 ? -19.990 -2.537 4.660 1.00 87.50 99 GLY A O 1
ATOM 808 N N . ALA A 1 100 ? -17.840 -3.019 4.229 1.00 89.19 100 ALA A N 1
ATOM 809 C CA . ALA A 1 100 ? -17.503 -3.344 5.614 1.00 89.19 100 ALA A CA 1
ATOM 810 C C . ALA A 1 100 ? -17.397 -2.070 6.457 1.00 89.19 100 ALA A C 1
ATOM 812 O O . ALA A 1 100 ? -16.761 -1.093 6.049 1.00 89.19 100 ALA A O 1
ATOM 813 N N . LYS A 1 101 ? -17.974 -2.080 7.662 1.00 91.69 101 LYS A N 1
ATOM 814 C CA . LYS A 1 101 ? -17.790 -0.971 8.600 1.00 91.69 101 LYS A CA 1
ATOM 815 C C . LYS A 1 101 ? -16.392 -1.039 9.195 1.00 91.69 101 LYS A C 1
ATOM 817 O O . LYS A 1 101 ? -15.934 -2.090 9.649 1.00 91.69 101 LYS A O 1
ATOM 822 N N . THR A 1 102 ? -15.737 0.113 9.231 1.00 93.25 102 THR A N 1
ATOM 823 C CA . THR A 1 102 ? -14.386 0.251 9.768 1.00 93.25 102 THR A CA 1
ATOM 824 C C . THR A 1 102 ? -14.367 1.168 10.976 1.00 93.25 102 THR A C 1
ATOM 826 O O . THR A 1 102 ? -14.930 2.261 10.939 1.00 93.25 102 THR A O 1
ATOM 829 N N . THR A 1 103 ? -13.655 0.764 12.023 1.00 93.25 103 THR A N 1
ATOM 830 C CA . THR A 1 103 ? -13.300 1.639 13.144 1.00 93.25 103 THR A CA 1
ATOM 831 C C . THR A 1 103 ? -11.808 1.906 13.082 1.00 93.25 103 THR A C 1
ATOM 833 O O . THR A 1 103 ? -11.005 0.993 13.285 1.00 93.25 103 THR A O 1
ATOM 836 N N . PHE A 1 104 ? -11.452 3.151 12.778 1.00 93.88 104 PHE A N 1
ATOM 837 C CA . PHE A 1 104 ? -10.074 3.618 12.755 1.00 93.88 104 PHE A CA 1
ATOM 838 C C . PHE A 1 104 ? -9.797 4.472 13.990 1.00 93.88 104 PHE A C 1
ATOM 840 O O . PHE A 1 104 ? -10.577 5.362 14.327 1.00 93.88 104 PHE A O 1
ATOM 847 N N . TYR A 1 105 ? -8.693 4.186 14.668 1.00 90.94 105 TYR A N 1
ATOM 848 C CA . TYR A 1 105 ? -8.253 4.899 15.855 1.00 90.94 105 TYR A CA 1
ATOM 849 C C . TYR A 1 105 ? -6.752 5.167 15.765 1.00 90.94 105 TYR A C 1
ATOM 851 O O . TYR A 1 105 ? -5.967 4.258 15.505 1.00 90.94 105 TYR A O 1
ATOM 859 N N . LYS A 1 106 ? -6.345 6.414 15.998 1.00 89.75 106 LYS A N 1
ATOM 860 C CA . LYS A 1 106 ? -4.944 6.852 16.005 1.00 89.75 106 LYS A CA 1
ATOM 861 C C . LYS A 1 106 ? -4.706 7.644 17.286 1.00 89.75 106 LYS A C 1
ATOM 863 O O . LYS A 1 106 ? -5.389 8.636 17.527 1.00 89.75 106 LYS A O 1
ATOM 868 N N . ARG A 1 107 ? -3.769 7.190 18.119 1.00 87.25 107 ARG A N 1
ATOM 869 C CA . ARG A 1 107 ? -3.360 7.861 19.360 1.00 87.25 107 ARG A CA 1
ATOM 870 C C . ARG A 1 107 ? -1.855 7.740 19.531 1.00 87.25 107 ARG A C 1
ATOM 872 O O . ARG A 1 107 ? -1.348 6.631 19.678 1.00 87.25 107 ARG A O 1
ATOM 879 N N . ASP A 1 108 ? -1.173 8.878 19.577 1.00 85.12 108 ASP A N 1
ATOM 880 C CA . ASP A 1 108 ? 0.275 8.966 19.770 1.00 85.12 108 ASP A CA 1
ATOM 881 C C . ASP A 1 108 ? 1.034 8.050 18.789 1.00 85.12 108 ASP A C 1
ATOM 883 O O . ASP A 1 108 ? 0.996 8.251 17.576 1.00 85.12 108 ASP A O 1
ATOM 887 N N . SER A 1 109 ? 1.693 7.014 19.308 1.00 86.25 109 SER A N 1
ATOM 888 C CA . SER A 1 109 ? 2.443 6.016 18.549 1.00 86.25 109 SER A CA 1
ATOM 889 C C . SER A 1 109 ? 1.604 4.830 18.065 1.00 86.25 109 SER A C 1
ATOM 891 O O . SER A 1 109 ? 2.131 3.984 17.351 1.00 86.25 109 SER A O 1
ATOM 893 N N . LEU A 1 110 ? 0.325 4.715 18.424 1.00 89.62 110 LEU A N 1
ATOM 894 C CA . LEU A 1 110 ? -0.512 3.563 18.084 1.00 89.62 110 LEU A CA 1
ATOM 895 C C . LEU A 1 110 ? -1.588 3.938 17.060 1.00 89.62 110 LEU A C 1
ATOM 897 O O . LEU A 1 110 ? -2.360 4.873 17.262 1.00 89.62 110 LEU A O 1
ATOM 901 N N . SER A 1 111 ? -1.684 3.159 15.986 1.00 92.50 111 SER A N 1
ATOM 902 C CA . SER A 1 111 ? -2.808 3.192 15.044 1.00 92.50 111 SER A CA 1
ATOM 903 C C . SER A 1 111 ? -3.484 1.824 14.997 1.00 92.50 111 SER A C 1
ATOM 905 O O . SER A 1 111 ? -2.820 0.788 14.992 1.00 92.50 111 SER A O 1
ATOM 907 N N . SER A 1 112 ? -4.810 1.789 14.991 1.00 92.50 112 SER A N 1
ATOM 908 C CA . SER A 1 112 ? -5.588 0.560 14.888 1.00 92.50 112 SER A CA 1
ATOM 909 C C . SER A 1 112 ? -6.739 0.726 13.912 1.00 92.50 112 SER A C 1
ATOM 911 O O . SER A 1 112 ? -7.464 1.717 13.927 1.00 92.50 112 SER A O 1
ATOM 913 N N . LEU A 1 113 ? -6.909 -0.278 13.060 1.00 93.50 113 LEU A N 1
ATOM 914 C CA . LEU A 1 113 ? -8.009 -0.392 12.124 1.00 93.50 113 LEU A CA 1
ATOM 915 C C . LEU A 1 113 ? -8.704 -1.728 12.350 1.00 93.50 113 LEU A C 1
ATOM 917 O O . LEU A 1 113 ? -8.098 -2.798 12.251 1.00 93.50 113 LEU A O 1
ATOM 921 N N . THR A 1 114 ? -9.988 -1.653 12.667 1.00 91.31 114 THR A N 1
ATOM 922 C CA . THR A 1 114 ? -10.845 -2.821 12.854 1.00 91.31 114 THR A CA 1
ATOM 923 C C . THR A 1 114 ? -11.883 -2.861 11.753 1.00 91.31 114 THR A C 1
ATOM 925 O O . THR A 1 114 ? -12.602 -1.883 11.557 1.00 91.31 114 THR A O 1
ATOM 928 N N . PHE A 1 115 ? -11.980 -4.000 11.077 1.00 89.50 115 PHE A N 1
ATOM 929 C CA . PHE A 1 115 ? -13.083 -4.316 10.180 1.00 89.50 115 PHE A CA 1
ATOM 930 C C . PHE A 1 115 ? -14.100 -5.178 10.936 1.00 89.50 115 PHE A C 1
ATOM 932 O O . PHE A 1 115 ? -13.721 -6.140 11.613 1.00 89.50 115 PHE A O 1
ATOM 939 N N . ASP A 1 116 ? -15.386 -4.864 10.800 1.00 83.94 116 ASP A N 1
ATOM 940 C CA . ASP A 1 116 ? -16.505 -5.616 11.397 1.00 83.94 116 ASP A CA 1
ATOM 941 C C . ASP A 1 116 ? -16.533 -7.116 11.024 1.00 83.94 116 ASP A C 1
ATOM 943 O O . ASP A 1 116 ? -17.061 -7.943 11.763 1.00 83.94 116 ASP A O 1
ATOM 947 N N . ILE A 1 117 ? -15.857 -7.500 9.943 1.00 78.00 117 ILE A N 1
ATOM 948 C CA . ILE A 1 117 ? -15.617 -8.885 9.504 1.00 78.00 117 ILE A CA 1
ATOM 949 C C . ILE A 1 117 ? -14.494 -9.627 10.266 1.00 78.00 117 ILE A C 1
ATOM 951 O O . ILE A 1 117 ? -13.951 -10.621 9.775 1.00 78.00 117 ILE A O 1
ATOM 955 N N . ALA A 1 118 ? -14.163 -9.185 11.482 1.00 73.56 118 ALA A N 1
ATOM 956 C CA . ALA A 1 118 ? -13.190 -9.805 12.388 1.00 73.56 118 ALA A CA 1
ATOM 957 C C . ALA A 1 118 ? -11.744 -9.853 11.853 1.00 73.56 118 ALA A C 1
ATOM 959 O O . ALA A 1 118 ? -11.025 -10.832 12.079 1.00 73.56 118 ALA A O 1
ATOM 960 N N . VAL A 1 119 ? -11.308 -8.790 11.172 1.00 77.62 119 VAL A N 1
ATOM 961 C CA . VAL A 1 119 ? -9.895 -8.555 10.839 1.00 77.62 119 VAL A CA 1
ATOM 962 C C . VAL A 1 119 ? -9.435 -7.273 11.514 1.00 77.62 119 VAL A C 1
ATOM 964 O O . VAL A 1 119 ? -10.084 -6.232 11.415 1.00 77.62 119 VAL A O 1
ATOM 967 N N . PHE A 1 120 ? -8.304 -7.366 12.208 1.00 82.81 120 PHE A N 1
ATOM 968 C CA . PHE A 1 120 ? -7.734 -6.269 12.978 1.00 82.81 120 PHE A CA 1
ATOM 969 C C . PHE A 1 120 ? -6.318 -6.007 12.481 1.00 82.81 120 PHE A C 1
ATOM 971 O O . PHE A 1 120 ? -5.469 -6.903 12.522 1.00 82.81 120 PHE A O 1
ATOM 978 N N . VAL A 1 121 ? -6.062 -4.784 12.035 1.00 84.88 121 VAL A N 1
ATOM 979 C CA . VAL A 1 121 ? -4.745 -4.340 11.585 1.00 84.88 121 VAL A CA 1
ATOM 980 C C . VAL A 1 121 ? -4.264 -3.263 12.551 1.00 84.88 121 VAL A C 1
ATOM 982 O O . VAL A 1 121 ? -4.904 -2.233 12.733 1.00 84.88 121 VAL A O 1
ATOM 985 N N . LEU A 1 122 ? -3.133 -3.504 13.199 1.00 83.56 122 LEU A N 1
ATOM 986 C CA . LEU A 1 122 ? -2.546 -2.659 14.235 1.00 83.56 122 LEU A CA 1
ATOM 987 C C . LEU A 1 122 ? -1.181 -2.151 13.768 1.00 83.56 122 LEU A C 1
ATOM 989 O O . LEU A 1 122 ? -0.440 -2.874 13.102 1.00 83.56 122 LEU A O 1
ATOM 993 N N . PHE A 1 123 ? -0.829 -0.940 14.165 1.00 86.69 123 PHE A N 1
ATOM 994 C CA . PHE A 1 123 ? 0.490 -0.359 13.981 1.00 86.69 123 PHE A CA 1
ATOM 995 C C . PHE A 1 123 ? 0.963 0.280 15.280 1.00 86.69 123 PHE A C 1
ATOM 997 O O . PHE A 1 123 ? 0.217 1.028 15.909 1.00 86.69 123 PHE A O 1
ATOM 1004 N N . ALA A 1 124 ? 2.207 0.001 15.658 1.00 84.19 124 ALA A N 1
ATOM 1005 C CA . ALA A 1 124 ? 2.898 0.655 16.757 1.00 84.19 124 ALA A CA 1
ATOM 1006 C C . ALA A 1 124 ? 4.199 1.292 16.252 1.00 84.19 124 ALA A C 1
ATOM 1008 O O . ALA A 1 124 ? 5.122 0.601 15.809 1.00 84.19 124 ALA A O 1
ATOM 1009 N N . LEU A 1 125 ? 4.278 2.616 16.362 1.00 84.00 125 LEU A N 1
ATOM 1010 C CA . LEU A 1 125 ? 5.460 3.405 16.071 1.00 84.00 125 LEU A CA 1
ATOM 1011 C C . LEU A 1 125 ? 6.525 3.129 17.132 1.00 84.00 125 LEU A C 1
ATOM 1013 O O . LEU A 1 125 ? 6.338 3.379 18.326 1.00 84.00 125 LEU A O 1
ATOM 1017 N N . LYS A 1 126 ? 7.679 2.659 16.679 1.00 78.38 126 LYS A N 1
ATOM 1018 C CA . LYS A 1 126 ? 8.884 2.520 17.481 1.00 78.38 126 LYS A CA 1
ATOM 1019 C C . LYS A 1 126 ? 9.754 3.748 17.241 1.00 78.38 126 LYS A C 1
ATOM 1021 O O . LYS A 1 126 ? 10.402 3.866 16.207 1.00 78.38 126 LYS A O 1
ATOM 1026 N N . SER A 1 127 ? 9.763 4.668 18.202 1.00 63.72 127 SER A N 1
ATOM 1027 C CA . SER A 1 127 ? 10.626 5.846 18.121 1.00 63.72 127 SER A CA 1
ATOM 1028 C C . SER A 1 127 ? 12.097 5.444 18.253 1.00 63.72 127 SER A C 1
ATOM 1030 O O . SER A 1 127 ? 12.493 4.807 19.234 1.00 63.72 127 SER A O 1
ATOM 1032 N N . TYR A 1 128 ? 12.924 5.864 17.295 1.00 56.97 128 TYR A N 1
ATOM 1033 C CA . TYR A 1 128 ? 14.381 5.704 17.341 1.00 56.97 128 TYR A CA 1
ATOM 1034 C C . TYR A 1 128 ? 15.054 6.537 18.441 1.00 56.97 128 TYR A C 1
ATOM 1036 O O . TYR A 1 128 ? 16.245 6.351 18.683 1.00 56.97 128 TYR A O 1
ATOM 1044 N N . SER A 1 129 ? 14.325 7.413 19.145 1.00 54.91 129 SER A N 1
ATOM 1045 C CA . SER A 1 129 ? 14.874 8.208 20.252 1.00 54.91 129 SER A CA 1
ATOM 1046 C C . SER A 1 129 ? 15.506 7.341 21.352 1.00 54.91 129 SER A C 1
ATOM 1048 O O . SER A 1 129 ? 16.553 7.704 21.877 1.00 54.91 129 SER A O 1
ATOM 1050 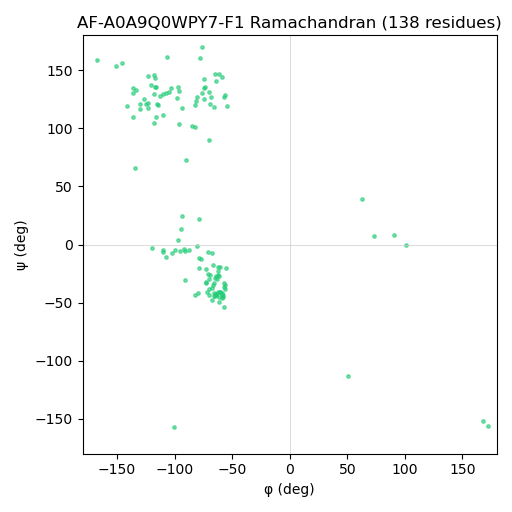N N . TYR A 1 130 ? 14.965 6.151 21.634 1.00 51.19 130 TYR A N 1
ATOM 1051 C CA . TYR A 1 130 ? 15.564 5.209 22.594 1.00 51.19 130 TYR A CA 1
ATOM 1052 C C . TYR A 1 130 ? 16.843 4.536 22.072 1.00 51.19 130 TYR A C 1
ATOM 1054 O O . TYR A 1 130 ? 17.751 4.237 22.845 1.00 51.19 130 TYR A O 1
ATOM 1062 N N . THR A 1 131 ? 16.942 4.306 20.761 1.00 52.09 131 THR A N 1
ATOM 1063 C CA . THR A 1 131 ? 18.113 3.677 20.133 1.00 52.09 131 THR A CA 1
ATOM 1064 C C . THR A 1 131 ? 19.251 4.678 19.953 1.00 52.09 131 THR A C 1
ATOM 1066 O O . THR A 1 131 ? 20.383 4.351 20.285 1.00 52.09 131 THR A O 1
ATOM 1069 N N . LEU A 1 132 ? 18.963 5.912 19.529 1.00 50.56 132 LEU A N 1
ATOM 1070 C CA . LEU A 1 132 ? 19.953 6.992 19.484 1.00 50.56 132 LEU A CA 1
ATOM 1071 C C . LEU A 1 132 ? 20.454 7.351 20.885 1.00 50.56 132 LEU A C 1
ATOM 1073 O O . LEU A 1 132 ? 21.659 7.457 21.064 1.00 50.56 132 LEU A O 1
ATOM 1077 N N . HIS A 1 133 ? 19.578 7.432 21.893 1.00 50.06 133 HIS A N 1
ATOM 1078 C CA . HIS A 1 133 ? 20.014 7.643 23.277 1.00 50.06 133 HIS A CA 1
ATOM 1079 C C . HIS A 1 133 ? 20.908 6.497 23.782 1.00 50.06 133 HIS A C 1
ATOM 1081 O O . HIS A 1 133 ? 21.973 6.765 24.320 1.00 50.06 133 HIS A O 1
ATOM 1087 N N . SER A 1 134 ? 20.548 5.228 23.539 1.00 48.22 134 SER A N 1
ATOM 1088 C CA . SER A 1 134 ? 21.367 4.069 23.942 1.00 48.22 134 SER A CA 1
ATOM 1089 C C . SER A 1 134 ? 22.682 3.922 23.165 1.00 48.22 134 SER A C 1
ATOM 1091 O O . SER A 1 134 ? 23.600 3.266 23.659 1.00 48.22 134 SER A O 1
ATOM 1093 N N . ILE A 1 135 ? 22.757 4.428 21.934 1.00 49.69 135 ILE A N 1
ATOM 1094 C CA . ILE A 1 135 ? 23.978 4.415 21.120 1.00 49.69 135 ILE A CA 1
ATOM 1095 C C . ILE A 1 135 ? 24.875 5.590 21.524 1.00 49.69 135 ILE A C 1
ATOM 1097 O O . ILE A 1 135 ? 26.066 5.394 21.736 1.00 49.69 135 ILE A O 1
ATOM 1101 N N . MET A 1 136 ? 24.310 6.785 21.717 1.00 48.28 136 MET A N 1
ATOM 1102 C CA . MET A 1 136 ? 25.050 7.965 22.170 1.00 48.28 136 MET A CA 1
ATOM 1103 C C . MET A 1 136 ? 25.549 7.817 23.613 1.00 48.28 136 MET A C 1
ATOM 1105 O O . MET A 1 136 ? 26.687 8.173 23.873 1.00 48.28 136 MET A O 1
ATOM 1109 N N . SER A 1 137 ? 24.788 7.201 24.525 1.00 52.16 137 SER A N 1
ATOM 1110 C CA . SER A 1 137 ? 25.231 6.924 25.906 1.00 52.16 137 SER A CA 1
ATOM 1111 C C . SER A 1 137 ? 26.298 5.825 26.020 1.00 52.16 137 SER A C 1
ATOM 1113 O O . SER A 1 137 ? 26.728 5.494 27.119 1.00 52.16 137 SER A O 1
ATOM 1115 N N . ARG A 1 138 ? 26.624 5.149 24.913 1.00 53.69 138 ARG A N 1
ATOM 1116 C CA . ARG A 1 138 ? 27.707 4.155 24.827 1.00 53.69 138 ARG A CA 1
ATOM 1117 C C . ARG A 1 138 ? 28.908 4.681 24.039 1.00 53.69 138 ARG A C 1
ATOM 1119 O O . ARG A 1 138 ? 29.937 4.015 24.017 1.00 53.69 138 ARG A O 1
ATOM 1126 N N . LEU A 1 139 ? 28.758 5.825 23.371 1.00 50.53 139 LEU A N 1
ATOM 1127 C CA . LEU A 1 139 ? 29.784 6.471 22.548 1.00 50.53 139 LEU A CA 1
ATOM 1128 C C . LEU A 1 139 ? 30.312 7.778 23.168 1.00 50.53 139 LEU A C 1
ATOM 1130 O O . LEU A 1 139 ? 31.279 8.322 22.642 1.00 50.53 139 LEU A O 1
ATOM 1134 N N . PHE A 1 140 ? 29.719 8.242 24.272 1.00 48.06 140 PHE A N 1
ATOM 1135 C CA . PHE A 1 140 ? 30.194 9.339 25.117 1.00 48.06 140 PHE A CA 1
ATOM 1136 C C . PHE A 1 140 ? 30.199 8.908 26.582 1.00 48.06 140 PHE A C 1
ATOM 1138 O O . PHE A 1 140 ? 29.228 8.223 26.984 1.00 48.06 140 PHE A O 1
#

Secondary structure (DSSP, 8-state):
--TT--TTSEEEEE-TT--SS-GGG-TT--GGG-TTTTT----GGGGEEEEETT-PPPPP-HHHHHHHHTT-EEEEEESHHHHHHHHHHHHHHHHH-TTS-EEEEEETTEEEEEETTTEEEEEEE--THHHHHHHHHHH-

Foldseek 3Di:
DPPPFDQVAFDKDFAPPDDLFDLVPQPLDDPVRSVVVVPDPDDRVRRIDTQTPRDGDDDDQLVVVLVVQAQHEAEFEEAPVSVNVLSVVSRSNCRNCVPWDWDWDDDDQKTWIDTPRRYIYIYGYDDCPVVCVVVVVVVD

InterPro domains:
  IPR025846 Trichome birefringence-like, N-terminal domain [PF14416] (4-56)
  IPR026057 Trichome birefringence-like, C-terminal domain [PF13839] (57-116)
  IPR029962 Trichome birefringence-like family [PTHR32285] (4-123)

Organism: Salix purpurea (NCBI:txid77065)

Nearest PDB structures (foldseek):
  6cci-assembly1_A  TM=9.354E-01  e=1.101E-11  Arabidopsis thaliana
  4ud4-assembly2_B  TM=4.670E-01  e=5.064E-01  Schizosaccharomyces pombe
  5wew-assembly4_G  TM=4.031E-01  e=6.558E-01  Klebsiella pneumoniae 30684/NJST258_2
  4e7x-assembly3_C  TM=3.809E-01  e=3.437E-01  Schizosaccharomyces pombe 972h-
  1npb-assembly2_D  TM=3.444E-01  e=1.031E+00  Serratia marcescens

Solvent-accessible surface area (backbone atoms only — not comparable to full-atom values): 8416 Å² total; per-residue (Å²): 129,74,85,80,50,49,79,89,46,60,47,78,39,86,34,88,83,46,50,86,45,64,72,89,79,36,92,73,63,52,76,95,72,37,52,61,85,72,66,52,81,79,62,70,81,49,23,56,41,82,44,29,76,65,44,84,77,79,76,91,51,43,67,61,48,48,66,75,38,51,79,39,75,48,76,41,74,31,46,74,67,41,47,52,52,49,36,54,53,52,35,37,47,43,61,60,41,78,85,58,57,70,52,77,49,76,55,97,51,39,37,39,39,36,40,78,79,41,38,36,46,35,38,39,54,53,70,60,66,64,55,52,49,59,49,50,65,70,73,100

pLDDT: mean 87.03, std 13.38, range [48.06, 97.5]